Protein AF-A0A969GAR9-F1 (afdb_monomer_lite)

Secondary structure (DSSP, 8-state):
-EESTTSHHHHHHHHHHHHTT---EEEE-TT---TTTTS--EEEE--TTSHHHHHTTT---

pLDDT: m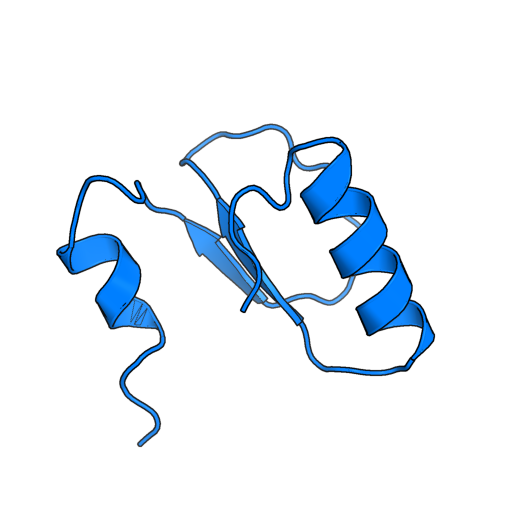ean 83.27, std 13.28, range [36.97, 95.31]

Sequence (61 aa):
MVTGADGMLGSNIVQELISRKYEVTVFVLPNSPTLFSNLSLNRIEGNILELEGLKKRGERT

Structure (mmCIF, N/CA/C/O backbone):
data_AF-A0A969GAR9-F1
#
_entry.id   AF-A0A969GAR9-F1
#
loop_
_atom_site.group_PDB
_atom_site.id
_atom_site.type_symbol
_atom_site.label_atom_id
_atom_site.label_alt_id
_atom_site.label_comp_id
_atom_site.label_asym_id
_atom_site.label_entity_id
_atom_site.label_seq_id
_atom_site.pdbx_PDB_ins_code
_atom_site.Cartn_x
_atom_site.Cartn_y
_atom_site.Cartn_z
_atom_site.occupancy
_atom_site.B_iso_or_equiv
_atom_site.auth_seq_id
_atom_site.auth_comp_id
_atom_site.auth_asym_id
_atom_site.auth_atom_id
_atom_site.pdbx_PDB_model_num
ATOM 1 N N . MET A 1 1 ? -9.856 -1.098 -1.133 1.00 86.88 1 MET A N 1
ATOM 2 C CA . MET A 1 1 ? -8.437 -1.406 -1.413 1.00 86.88 1 MET A CA 1
ATOM 3 C C . MET A 1 1 ? -7.796 -0.148 -1.965 1.00 86.88 1 MET A C 1
ATOM 5 O O . MET A 1 1 ? -8.461 0.537 -2.730 1.00 86.88 1 MET A O 1
ATOM 9 N N . VAL A 1 2 ? -6.568 0.169 -1.558 1.00 91.81 2 VAL A N 1
ATOM 10 C CA . VAL A 1 2 ? -5.820 1.350 -2.017 1.00 91.81 2 VAL A CA 1
ATOM 11 C C . VAL A 1 2 ? -4.556 0.884 -2.739 1.00 91.81 2 VAL A C 1
ATOM 13 O O . VAL A 1 2 ? -3.783 0.108 -2.180 1.00 91.81 2 VAL A O 1
ATOM 16 N N . THR A 1 3 ? -4.352 1.337 -3.974 1.00 92.38 3 THR A N 1
ATOM 17 C CA . THR A 1 3 ? -3.121 1.134 -4.760 1.00 92.38 3 THR A CA 1
ATOM 18 C C . THR A 1 3 ? -2.198 2.342 -4.613 1.00 92.38 3 THR A C 1
ATOM 20 O O . THR A 1 3 ? -2.682 3.441 -4.346 1.00 92.38 3 THR A O 1
ATOM 23 N N . GLY A 1 4 ? -0.885 2.168 -4.804 1.00 90.00 4 GLY A N 1
ATOM 24 C CA . GLY A 1 4 ? 0.078 3.269 -4.626 1.00 90.00 4 GLY A CA 1
ATOM 25 C C . GLY A 1 4 ? 0.054 3.834 -3.202 1.00 90.00 4 GLY A C 1
ATOM 26 O O . GLY A 1 4 ? 0.241 5.032 -2.990 1.00 90.00 4 GLY A O 1
ATOM 27 N N . ALA A 1 5 ? -0.275 2.974 -2.233 1.00 91.00 5 ALA A N 1
ATOM 28 C CA . ALA A 1 5 ? -0.424 3.335 -0.829 1.00 91.00 5 ALA A CA 1
ATOM 29 C C . ALA A 1 5 ? 0.888 3.861 -0.229 1.00 91.00 5 ALA A C 1
ATOM 31 O O . ALA A 1 5 ? 0.863 4.684 0.669 1.00 91.00 5 ALA A O 1
ATOM 32 N N . ASP A 1 6 ? 2.019 3.416 -0.757 1.00 88.75 6 ASP A N 1
ATOM 33 C CA . ASP A 1 6 ? 3.383 3.856 -0.468 1.00 88.75 6 ASP A CA 1
ATOM 34 C C . ASP A 1 6 ? 3.743 5.243 -1.044 1.00 88.75 6 ASP A C 1
ATOM 36 O O . ASP A 1 6 ? 4.792 5.796 -0.723 1.00 88.75 6 ASP A O 1
ATOM 40 N N . GLY A 1 7 ? 2.881 5.830 -1.879 1.00 88.94 7 GLY A N 1
ATOM 41 C CA . GLY A 1 7 ? 3.052 7.171 -2.434 1.00 88.94 7 GLY A CA 1
ATOM 42 C C . GLY A 1 7 ? 2.444 8.286 -1.574 1.00 88.94 7 GLY A C 1
ATOM 43 O O . GLY A 1 7 ? 1.697 8.055 -0.622 1.00 88.94 7 GLY A O 1
ATOM 44 N N . MET A 1 8 ? 2.702 9.540 -1.958 1.00 89.25 8 MET A N 1
ATOM 45 C CA . MET A 1 8 ? 2.222 10.730 -1.236 1.00 89.25 8 MET A CA 1
ATOM 46 C C . MET A 1 8 ? 0.689 10.781 -1.104 1.00 89.25 8 MET A C 1
ATOM 48 O O . MET A 1 8 ? 0.163 11.058 -0.032 1.00 89.25 8 MET A O 1
ATOM 52 N N . LEU A 1 9 ? -0.045 10.492 -2.182 1.00 91.50 9 LEU A N 1
ATOM 53 C CA . LEU A 1 9 ? -1.512 10.532 -2.161 1.00 91.50 9 LEU A CA 1
ATOM 54 C C . LEU A 1 9 ? -2.107 9.309 -1.459 1.00 91.50 9 LEU A C 1
ATOM 56 O O . LEU A 1 9 ? -2.982 9.445 -0.604 1.00 91.50 9 LEU A O 1
ATOM 60 N N . GLY A 1 10 ? -1.617 8.117 -1.806 1.00 92.06 10 GLY A N 1
ATOM 61 C CA . GLY A 1 10 ? -2.119 6.867 -1.245 1.00 92.06 10 GLY A CA 1
ATOM 62 C C . GLY A 1 10 ? -1.931 6.798 0.267 1.00 92.06 10 GLY A C 1
ATOM 63 O O . GLY A 1 10 ? -2.845 6.376 0.971 1.00 92.06 10 GLY A O 1
ATOM 64 N N . SER A 1 11 ? -0.805 7.295 0.781 1.00 91.38 11 SER A N 1
ATOM 65 C CA . SER A 1 11 ? -0.521 7.297 2.218 1.00 91.38 11 SER A CA 1
ATOM 66 C C . SER A 1 11 ? -1.452 8.190 3.029 1.00 91.38 11 SER A C 1
ATOM 68 O O . SER A 1 11 ? -1.899 7.784 4.103 1.00 91.38 11 SER A O 1
ATOM 70 N N . ASN A 1 12 ? -1.813 9.361 2.507 1.00 92.69 12 ASN A N 1
ATOM 71 C CA . ASN A 1 12 ? -2.796 10.235 3.148 1.00 92.69 12 ASN A CA 1
ATOM 72 C C . ASN A 1 12 ? -4.197 9.609 3.136 1.00 92.69 12 ASN A C 1
ATOM 74 O O . ASN A 1 12 ? -4.902 9.648 4.143 1.00 92.69 12 ASN A O 1
ATOM 78 N N . ILE A 1 13 ? -4.581 8.963 2.030 1.00 94.19 13 ILE A N 1
ATOM 79 C CA . ILE A 1 13 ? -5.865 8.255 1.932 1.00 94.19 13 ILE A CA 1
ATOM 80 C C . ILE A 1 13 ? -5.925 7.097 2.937 1.00 94.19 13 ILE A C 1
ATOM 82 O O . ILE A 1 13 ? -6.927 6.940 3.630 1.00 94.19 13 ILE A O 1
ATOM 86 N N . VAL A 1 14 ? -4.860 6.297 3.048 1.00 93.06 14 VAL A N 1
ATOM 87 C CA . VAL A 1 14 ? -4.782 5.186 4.012 1.00 93.06 14 VAL A CA 1
ATOM 88 C C . VAL A 1 14 ? -4.939 5.692 5.445 1.00 93.06 14 VAL A C 1
ATOM 90 O O . VAL A 1 14 ? -5.737 5.130 6.196 1.00 93.06 14 VAL A O 1
ATOM 93 N N . GLN A 1 1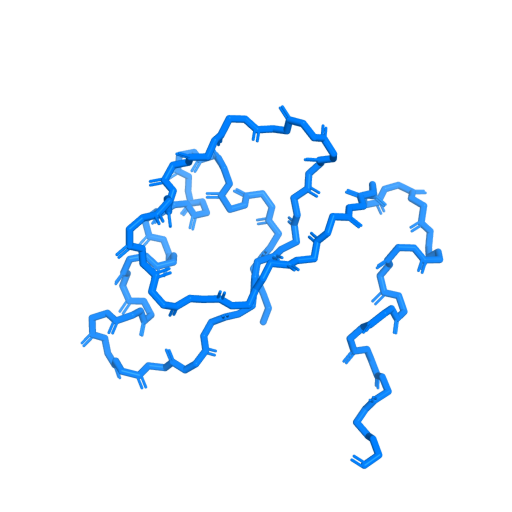5 ? -4.239 6.767 5.815 1.00 91.69 15 GLN A N 1
ATOM 94 C CA . GLN A 1 15 ? -4.352 7.365 7.148 1.00 91.69 15 GLN A CA 1
ATOM 95 C C . GLN A 1 15 ? -5.771 7.863 7.440 1.00 91.69 15 GLN A C 1
ATOM 97 O O . GLN A 1 15 ? -6.308 7.576 8.510 1.00 91.69 15 GLN A O 1
ATOM 102 N N . GLU A 1 16 ? -6.409 8.540 6.484 1.00 93.88 16 GLU A N 1
ATOM 103 C CA . GLU A 1 16 ? -7.777 9.038 6.649 1.00 93.88 16 GLU A CA 1
ATOM 104 C C . GLU A 1 16 ? -8.794 7.895 6.798 1.00 93.88 16 GLU A C 1
ATOM 106 O O . GLU A 1 16 ? -9.685 7.943 7.648 1.00 93.88 16 GLU A O 1
ATOM 111 N N . LEU A 1 17 ? -8.647 6.823 6.017 1.00 94.06 17 LEU A N 1
ATOM 112 C CA . LEU A 1 17 ? -9.509 5.648 6.130 1.00 94.06 17 LEU A CA 1
ATOM 113 C C . LEU A 1 17 ? -9.348 4.949 7.490 1.00 94.06 17 LEU A C 1
ATOM 115 O O . LEU A 1 17 ? -10.348 4.570 8.102 1.00 94.06 17 LEU A O 1
ATOM 119 N N . ILE A 1 18 ? -8.117 4.828 7.994 1.00 91.94 18 ILE A N 1
ATOM 120 C CA . ILE A 1 18 ? -7.838 4.256 9.322 1.00 91.94 18 ILE A CA 1
ATOM 121 C C . ILE A 1 18 ? -8.399 5.149 10.438 1.00 91.94 18 ILE A C 1
ATOM 123 O O . ILE A 1 18 ? -9.016 4.644 11.379 1.00 91.94 18 ILE A O 1
ATOM 127 N N . SER A 1 19 ? -8.231 6.471 10.323 1.00 93.19 19 SER A N 1
ATOM 128 C CA . SER A 1 19 ? -8.821 7.477 11.221 1.00 93.19 19 SER A CA 1
ATOM 129 C C . SER A 1 19 ? -10.337 7.282 11.347 1.00 93.19 19 SER A C 1
ATOM 131 O O . SER A 1 19 ? -10.876 7.204 12.455 1.00 93.19 19 SER A O 1
ATOM 133 N N . ARG A 1 20 ? -11.003 7.056 10.210 1.00 95.31 20 ARG A N 1
ATOM 134 C CA . ARG A 1 20 ? -12.440 6.765 10.115 1.00 95.31 20 ARG A CA 1
ATOM 135 C C . ARG A 1 20 ? -12.826 5.321 10.456 1.00 95.31 20 ARG A C 1
ATOM 137 O O . ARG A 1 20 ? -13.983 4.954 10.277 1.00 95.31 20 ARG A O 1
ATOM 144 N N . LYS A 1 21 ? -11.889 4.515 10.968 1.00 93.75 21 LYS A N 1
ATOM 145 C CA . LYS A 1 21 ? -12.097 3.126 11.414 1.00 93.75 21 LYS A CA 1
ATOM 146 C C . LYS A 1 21 ? -12.501 2.148 10.304 1.00 93.75 21 LYS A C 1
ATOM 148 O O . LYS A 1 21 ? -13.122 1.127 10.589 1.00 93.75 21 LYS A O 1
ATOM 153 N N . TYR A 1 22 ? -12.127 2.417 9.055 1.00 94.12 22 TYR A N 1
ATOM 154 C CA . TYR A 1 22 ? -12.275 1.432 7.984 1.00 94.12 22 TYR A CA 1
ATOM 155 C C . TYR A 1 22 ? -11.193 0.354 8.067 1.00 94.12 22 TYR A C 1
ATOM 157 O O . TYR A 1 22 ? -10.036 0.632 8.383 1.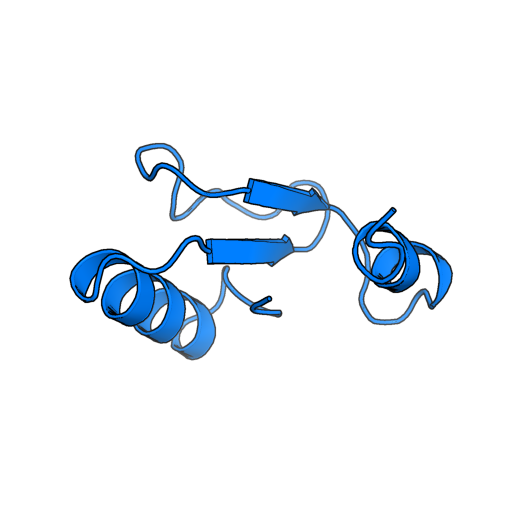00 94.12 22 TYR A O 1
ATOM 165 N N . GLU A 1 23 ? -11.551 -0.874 7.693 1.00 93.00 23 GLU A N 1
ATOM 166 C CA . GLU A 1 23 ? -10.576 -1.924 7.411 1.00 93.00 23 GLU A CA 1
ATOM 167 C C . GLU A 1 23 ? -9.901 -1.636 6.062 1.00 93.00 23 GLU A C 1
ATOM 169 O O . GLU A 1 23 ? -10.537 -1.646 5.001 1.00 93.00 23 GLU A O 1
ATOM 174 N N . VAL A 1 24 ? -8.597 -1.364 6.088 1.00 92.19 24 VAL A N 1
ATOM 175 C CA . VAL A 1 24 ? -7.850 -0.967 4.891 1.00 92.19 24 VAL A CA 1
ATOM 176 C C . VAL A 1 24 ? -7.033 -2.135 4.356 1.00 92.19 24 VAL A C 1
ATOM 178 O O . VAL A 1 24 ? -6.337 -2.835 5.084 1.00 92.19 24 VAL A O 1
ATOM 181 N N . THR A 1 25 ? -7.109 -2.337 3.041 1.00 92.56 25 THR A N 1
ATOM 182 C CA . THR A 1 25 ? -6.198 -3.212 2.294 1.00 92.56 25 THR A CA 1
ATOM 183 C C . THR A 1 25 ? -5.367 -2.367 1.351 1.00 92.56 25 THR A C 1
ATOM 185 O O . THR A 1 25 ? -5.946 -1.638 0.539 1.00 92.56 25 THR A O 1
ATOM 188 N N . VAL A 1 26 ? -4.048 -2.482 1.439 1.00 91.69 26 VAL A N 1
ATOM 189 C CA . VAL A 1 26 ? -3.105 -1.812 0.542 1.00 91.69 26 VAL A CA 1
ATOM 190 C C . VAL A 1 26 ? -2.524 -2.811 -0.448 1.00 91.69 26 VAL A C 1
ATOM 192 O O . VAL A 1 26 ? -2.193 -3.937 -0.079 1.00 91.69 26 VAL A O 1
ATOM 195 N N . PHE A 1 27 ? -2.409 -2.385 -1.700 1.00 91.62 27 PHE A N 1
ATOM 196 C CA . PHE A 1 27 ? -1.732 -3.116 -2.761 1.00 91.62 27 PHE A CA 1
ATOM 197 C C . PHE A 1 27 ? -0.478 -2.338 -3.157 1.00 91.62 27 PHE A C 1
ATOM 199 O O . PHE A 1 27 ? -0.580 -1.204 -3.638 1.00 91.62 27 PHE A O 1
ATOM 206 N N . VAL A 1 28 ? 0.691 -2.914 -2.887 1.00 90.31 28 VAL A N 1
ATOM 207 C CA . VAL A 1 28 ? 1.992 -2.247 -3.050 1.00 90.31 28 VAL A CA 1
ATOM 208 C C . VAL A 1 28 ? 2.973 -3.135 -3.795 1.00 90.31 28 VAL A C 1
ATOM 210 O O . VAL A 1 28 ? 2.860 -4.360 -3.760 1.00 90.31 28 VAL A O 1
ATOM 213 N N . LEU A 1 29 ? 3.958 -2.511 -4.441 1.00 90.75 29 LEU A N 1
ATOM 214 C CA . LEU A 1 29 ? 5.034 -3.257 -5.080 1.00 90.75 29 LEU A CA 1
ATOM 215 C C . LEU A 1 29 ? 5.812 -4.079 -4.038 1.00 90.75 29 LEU A C 1
ATOM 217 O O . LEU A 1 29 ? 6.017 -3.604 -2.911 1.00 90.75 29 LEU A O 1
ATOM 221 N N . PRO A 1 30 ? 6.263 -5.295 -4.399 1.00 88.38 30 PRO A N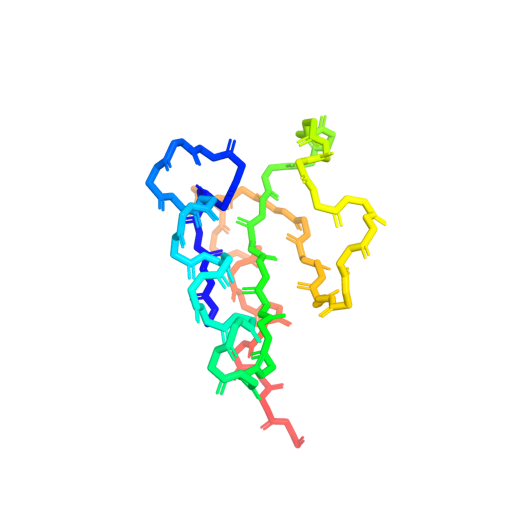 1
ATOM 222 C CA . PRO A 1 30 ? 7.146 -6.079 -3.546 1.00 88.38 30 PRO A CA 1
ATOM 223 C C . PRO A 1 30 ? 8.368 -5.259 -3.123 1.00 88.38 30 PRO A C 1
ATOM 225 O O . PRO A 1 30 ? 8.936 -4.523 -3.930 1.00 88.38 30 PRO A O 1
ATOM 228 N N . ASN A 1 31 ? 8.772 -5.388 -1.858 1.00 84.94 31 ASN A N 1
ATOM 229 C CA . ASN A 1 31 ? 9.897 -4.650 -1.261 1.00 84.94 31 ASN A CA 1
ATOM 230 C C . ASN A 1 31 ? 9.755 -3.116 -1.230 1.00 84.94 31 ASN A C 1
ATOM 232 O O . ASN A 1 31 ? 10.723 -2.428 -0.908 1.00 84.94 31 ASN A O 1
ATOM 236 N N . SER A 1 32 ? 8.576 -2.562 -1.528 1.00 82.31 32 SER A N 1
ATOM 237 C CA . SER A 1 32 ? 8.348 -1.131 -1.341 1.00 82.31 32 SER A CA 1
ATOM 238 C C . SER A 1 32 ? 8.502 -0.741 0.140 1.00 82.31 32 SER A C 1
ATOM 240 O O . SER A 1 32 ? 8.029 -1.495 1.006 1.00 82.31 32 SER A O 1
ATOM 242 N N . PRO A 1 33 ? 9.162 0.395 0.453 1.00 74.94 33 PRO A N 1
ATOM 243 C CA . PRO A 1 33 ? 9.390 0.835 1.822 1.00 74.94 33 PRO A CA 1
ATOM 244 C C . PRO A 1 33 ? 8.081 0.956 2.606 1.00 74.94 33 PRO A C 1
ATOM 246 O O . PRO A 1 33 ? 7.096 1.559 2.177 1.00 74.94 33 PRO A O 1
ATOM 249 N N . THR A 1 34 ? 8.076 0.367 3.797 1.00 64.31 34 THR A N 1
ATOM 250 C CA . THR A 1 34 ? 6.883 0.268 4.632 1.00 64.31 34 THR A CA 1
ATOM 251 C C . THR A 1 34 ? 6.615 1.597 5.340 1.00 64.31 34 THR A C 1
ATOM 253 O O . THR A 1 34 ? 7.130 1.844 6.425 1.00 64.31 34 THR A O 1
ATOM 256 N N . LEU A 1 35 ? 5.758 2.448 4.768 1.00 72.00 35 LEU A N 1
ATOM 257 C CA . LEU A 1 35 ? 5.262 3.658 5.451 1.00 72.00 35 LEU A CA 1
ATOM 258 C C . LEU A 1 35 ? 4.288 3.349 6.605 1.00 72.00 35 LEU A C 1
ATOM 260 O O . LEU A 1 35 ? 3.959 4.228 7.396 1.00 72.00 35 LEU A O 1
ATOM 264 N N . PHE A 1 36 ? 3.820 2.101 6.712 1.00 74.12 36 PHE A N 1
ATOM 265 C CA . PHE A 1 36 ? 2.712 1.712 7.592 1.00 74.12 36 PHE A CA 1
ATOM 266 C C . PHE A 1 36 ? 3.029 0.526 8.503 1.00 74.12 36 PHE A C 1
ATOM 268 O O . PHE A 1 36 ? 2.113 -0.189 8.900 1.00 74.12 36 PHE A O 1
ATOM 275 N N . SER A 1 37 ? 4.302 0.287 8.837 1.00 69.88 37 SER A N 1
ATOM 276 C CA . SER A 1 37 ? 4.721 -0.883 9.634 1.00 69.88 37 SER A CA 1
ATOM 277 C C . SER A 1 37 ? 3.980 -1.029 10.970 1.00 69.88 37 SER A C 1
ATOM 279 O O . SER A 1 37 ? 3.865 -2.134 11.487 1.00 69.88 37 SER A O 1
ATOM 281 N N . ASN A 1 38 ? 3.465 0.080 11.509 1.00 77.56 38 ASN A N 1
ATOM 282 C CA . ASN A 1 38 ? 2.817 0.140 12.818 1.00 77.56 38 ASN A CA 1
ATOM 283 C C . ASN A 1 38 ? 1.283 0.267 12.726 1.00 77.56 38 ASN A C 1
ATOM 285 O O . ASN A 1 38 ? 0.628 0.474 13.747 1.00 77.56 38 ASN A O 1
ATOM 289 N N . LEU A 1 39 ? 0.701 0.197 11.523 1.00 80.81 39 LEU A N 1
ATOM 290 C CA . LEU A 1 39 ? -0.744 0.313 11.317 1.00 80.81 39 LEU A CA 1
ATOM 291 C C . LEU A 1 39 ? -1.367 -1.067 11.098 1.00 80.81 39 LEU A C 1
ATOM 293 O O . LEU A 1 39 ? -0.842 -1.888 10.351 1.00 80.81 39 LEU A O 1
ATOM 297 N N . SER A 1 40 ? -2.524 -1.300 11.718 1.00 81.88 40 SER A N 1
ATOM 298 C CA . SER A 1 40 ? -3.318 -2.506 11.476 1.00 81.88 40 SER A CA 1
ATOM 299 C C . SER A 1 40 ? -4.001 -2.400 10.111 1.00 81.88 40 SER A C 1
ATOM 301 O O . SER A 1 40 ? -5.052 -1.771 9.975 1.00 81.88 40 SER A O 1
ATOM 303 N N . LEU A 1 41 ? -3.357 -2.949 9.080 1.00 87.56 41 LEU A N 1
ATOM 304 C CA . LEU A 1 41 ? -3.869 -2.996 7.714 1.00 87.56 41 LEU A CA 1
ATOM 305 C C . LEU A 1 41 ? -3.519 -4.318 7.031 1.00 87.56 41 LEU A C 1
ATOM 307 O O . LEU A 1 41 ? -2.534 -4.975 7.361 1.00 87.56 41 LEU A O 1
ATOM 311 N N . ASN A 1 42 ? -4.324 -4.695 6.042 1.00 90.38 42 ASN A N 1
ATOM 312 C CA . ASN A 1 42 ? -4.049 -5.857 5.207 1.00 90.38 42 ASN A CA 1
ATOM 313 C C . ASN A 1 42 ? -3.104 -5.447 4.074 1.00 90.38 42 ASN A C 1
ATOM 315 O O . ASN A 1 42 ? -3.438 -4.568 3.276 1.00 90.38 42 ASN A O 1
ATOM 319 N N . ARG A 1 43 ? -1.940 -6.088 3.967 1.00 88.06 43 ARG A N 1
ATOM 320 C CA . ARG A 1 43 ? -0.975 -5.825 2.893 1.00 88.06 43 ARG A CA 1
ATOM 321 C C . ARG A 1 43 ? -1.031 -6.928 1.847 1.00 88.06 43 ARG A C 1
ATOM 323 O O . ARG A 1 43 ? -0.916 -8.104 2.176 1.00 88.06 43 ARG A O 1
ATOM 330 N N . ILE A 1 44 ? -1.170 -6.532 0.588 1.00 90.00 44 ILE A N 1
ATOM 331 C CA . ILE A 1 44 ? -1.016 -7.408 -0.569 1.00 90.00 44 ILE A CA 1
ATOM 332 C C . ILE A 1 44 ? 0.136 -6.858 -1.397 1.00 90.00 44 ILE A C 1
ATOM 334 O O . ILE A 1 44 ? 0.145 -5.682 -1.762 1.00 90.00 44 ILE A O 1
ATOM 338 N N . GLU A 1 45 ? 1.115 -7.709 -1.675 1.00 89.19 45 GLU A N 1
ATOM 339 C CA . GLU A 1 45 ? 2.220 -7.365 -2.560 1.00 89.19 45 GLU A CA 1
ATOM 340 C C . GLU A 1 45 ? 1.922 -7.823 -3.988 1.00 89.19 45 GLU A C 1
ATOM 342 O O . GLU A 1 45 ? 1.444 -8.943 -4.216 1.00 89.19 45 GLU A O 1
ATOM 347 N N . GLY A 1 46 ? 2.206 -6.950 -4.949 1.00 90.00 46 GLY A N 1
ATOM 348 C CA . GLY A 1 46 ? 2.060 -7.244 -6.366 1.00 90.00 46 GLY A CA 1
ATOM 349 C C . GLY A 1 46 ? 2.327 -6.034 -7.253 1.00 90.00 46 GLY A C 1
ATOM 350 O O . GLY A 1 46 ? 2.520 -4.912 -6.789 1.00 90.00 46 GLY A O 1
ATOM 351 N N . ASN A 1 47 ? 2.340 -6.282 -8.555 1.00 89.69 47 ASN A N 1
ATOM 352 C CA . ASN A 1 47 ? 2.519 -5.260 -9.573 1.00 89.69 47 ASN A CA 1
ATOM 353 C C . ASN A 1 47 ? 1.169 -4.955 -10.229 1.00 89.69 47 ASN A C 1
ATOM 355 O O . ASN A 1 47 ? 0.479 -5.866 -10.673 1.00 89.69 47 ASN A O 1
ATOM 359 N N . ILE A 1 48 ? 0.780 -3.679 -10.302 1.00 88.31 48 ILE A N 1
ATOM 360 C CA . ILE A 1 48 ? -0.505 -3.277 -10.905 1.00 88.31 48 ILE A CA 1
ATOM 361 C C . ILE A 1 48 ? -0.556 -3.555 -12.412 1.00 88.31 48 ILE A C 1
ATOM 363 O O . IL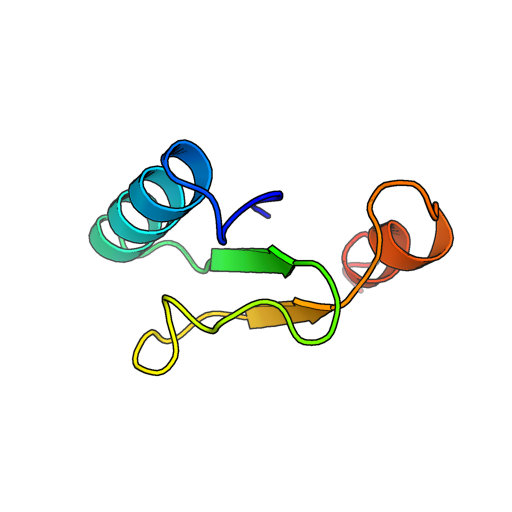E A 1 48 ? -1.636 -3.680 -12.982 1.00 88.31 48 ILE A O 1
ATOM 367 N N . LEU A 1 49 ? 0.612 -3.675 -13.046 1.00 89.44 49 LEU A N 1
ATOM 368 C CA . LEU A 1 49 ? 0.742 -4.038 -14.455 1.00 89.44 49 LEU A CA 1
ATOM 369 C C . LEU A 1 49 ? 0.514 -5.541 -14.695 1.00 89.44 49 LEU A C 1
ATOM 371 O O . LEU A 1 49 ? 0.366 -5.963 -15.838 1.00 89.44 49 LEU A O 1
ATOM 375 N N . GLU A 1 50 ? 0.459 -6.346 -13.632 1.00 88.44 50 GLU A N 1
ATOM 376 C CA . GLU A 1 50 ? 0.241 -7.789 -13.682 1.00 88.44 50 GLU A CA 1
ATOM 377 C C . GLU A 1 50 ? -1.153 -8.120 -13.137 1.00 88.44 50 GLU A C 1
ATOM 379 O O . GLU A 1 50 ? -1.410 -8.076 -11.932 1.00 88.44 50 GLU A O 1
ATOM 384 N N . LEU A 1 51 ? -2.070 -8.493 -14.033 1.00 77.69 51 LEU A N 1
ATOM 385 C CA . LEU A 1 51 ? -3.476 -8.756 -13.702 1.00 77.69 51 LEU A CA 1
ATOM 386 C C . LEU A 1 51 ? -3.657 -9.809 -12.591 1.00 77.69 51 LEU A C 1
ATOM 388 O O . LEU A 1 51 ? -4.572 -9.701 -11.774 1.00 77.69 51 LEU A O 1
ATOM 392 N N . GLU A 1 52 ? -2.770 -10.801 -12.529 1.00 76.19 52 GLU A N 1
ATOM 393 C CA . GLU A 1 52 ? -2.786 -11.852 -11.504 1.00 76.19 52 GLU A CA 1
ATOM 394 C C . GLU A 1 52 ? -2.596 -11.296 -10.083 1.00 76.19 52 GLU A C 1
ATOM 396 O O . GLU A 1 52 ? -3.208 -11.786 -9.133 1.00 76.19 52 GLU A O 1
ATOM 401 N N . GLY A 1 53 ? -1.820 -10.217 -9.926 1.00 69.56 53 GLY A N 1
ATOM 402 C CA . GLY A 1 53 ? -1.634 -9.551 -8.636 1.00 69.56 53 GLY A CA 1
ATOM 403 C C . GLY A 1 53 ? -2.922 -8.920 -8.098 1.00 69.56 53 GLY A C 1
ATOM 404 O O . GLY A 1 53 ? -3.153 -8.927 -6.889 1.00 69.56 53 GLY A O 1
ATOM 405 N N . LEU A 1 54 ? -3.795 -8.434 -8.987 1.00 71.62 54 LEU A N 1
ATOM 406 C CA . LEU A 1 54 ? -5.047 -7.756 -8.630 1.00 71.62 54 LEU A CA 1
ATOM 407 C C . LEU A 1 54 ? -6.167 -8.724 -8.224 1.00 71.62 54 LEU A C 1
ATOM 409 O O . LEU A 1 54 ? -7.028 -8.367 -7.416 1.00 71.62 54 LEU A O 1
ATOM 413 N N . LYS A 1 55 ? -6.152 -9.960 -8.736 1.00 71.31 55 LYS A N 1
ATOM 414 C CA . LYS A 1 55 ? -7.184 -10.970 -8.438 1.00 71.31 55 LYS A CA 1
ATOM 415 C C . LYS A 1 55 ? -7.158 -11.452 -6.986 1.00 71.31 55 LYS A C 1
ATOM 417 O O . LYS A 1 55 ? -8.203 -11.821 -6.461 1.00 71.31 55 LYS A O 1
ATOM 422 N N . LYS A 1 56 ? -6.018 -11.332 -6.290 1.00 65.38 56 LYS A N 1
ATOM 423 C CA . LYS A 1 56 ? -5.814 -11.787 -4.897 1.00 65.38 56 LYS A CA 1
ATOM 424 C C . LYS A 1 56 ? -6.780 -11.202 -3.847 1.00 65.38 56 LYS A C 1
ATOM 426 O O . LYS A 1 56 ? -6.803 -11.695 -2.725 1.00 65.38 56 LYS A O 1
ATOM 431 N N . ARG A 1 57 ? -7.571 -10.165 -4.162 1.00 59.72 57 ARG A N 1
ATOM 432 C CA . ARG A 1 57 ? -8.606 -9.596 -3.261 1.00 59.72 57 ARG A CA 1
ATOM 433 C C . ARG A 1 57 ? -10.027 -9.639 -3.842 1.00 59.72 57 ARG A C 1
ATOM 435 O O . ARG A 1 57 ? -10.969 -9.355 -3.109 1.00 59.72 57 ARG A O 1
ATOM 442 N N . GLY A 1 58 ? -10.186 -9.949 -5.132 1.00 54.22 58 GLY A N 1
ATOM 443 C CA . GLY A 1 58 ? -11.488 -9.952 -5.816 1.00 54.22 58 GLY A CA 1
ATOM 444 C C . GLY A 1 58 ? -12.390 -11.124 -5.423 1.00 54.22 58 GLY A C 1
ATOM 445 O O . GLY A 1 58 ? -13.603 -11.050 -5.591 1.00 54.22 58 GLY A O 1
ATOM 446 N N . GLU A 1 59 ? -11.812 -12.172 -4.845 1.00 47.78 59 GLU A N 1
ATOM 447 C CA . GLU A 1 59 ? -12.524 -13.360 -4.385 1.00 47.78 59 GLU A CA 1
ATOM 448 C C . GLU A 1 59 ? -12.888 -13.195 -2.903 1.00 47.78 59 GLU A C 1
ATOM 450 O O . GLU A 1 59 ? -12.183 -13.640 -1.999 1.00 47.78 59 GLU A O 1
ATOM 455 N N . ARG A 1 60 ? -13.994 -12.494 -2.637 1.00 43.16 60 ARG A N 1
ATOM 456 C CA . ARG A 1 60 ? -14.729 -12.690 -1.382 1.00 43.16 60 ARG A CA 1
ATOM 457 C C . ARG A 1 60 ? -15.494 -14.009 -1.518 1.00 43.16 60 ARG A C 1
ATOM 459 O O . ARG A 1 60 ? -16.497 -14.035 -2.226 1.00 43.16 60 ARG A O 1
ATOM 466 N N . THR A 1 61 ? -14.992 -15.073 -0.891 1.00 36.97 61 THR A N 1
ATOM 467 C C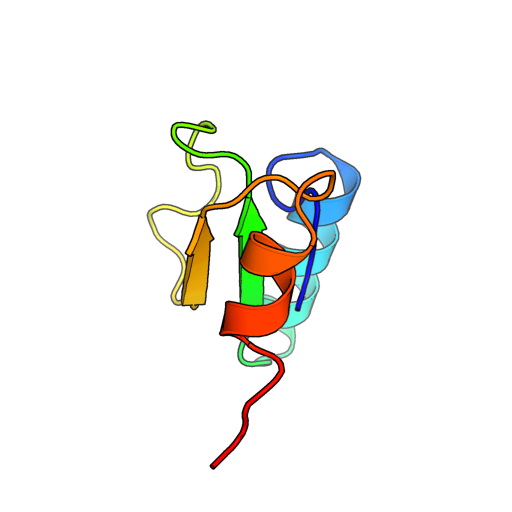A . THR A 1 61 ? -15.833 -16.213 -0.479 1.00 36.97 61 THR A CA 1
ATOM 468 C C . THR A 1 61 ? -16.406 -15.905 0.896 1.00 36.97 61 THR A C 1
ATOM 470 O O . THR A 1 61 ? -15.650 -15.319 1.706 1.00 36.97 61 THR A O 1
#

Radius of gyration: 11.34 Å; chains: 1; bounding box: 26×27×27 Å

Foldseek 3Di:
DFEPCLDPVNVVVVVVCVVVVHAAEYEYAPPRDDPQPPPPHHYQHDDPVDVVSVVPPVDDD